Protein AF-A0A959TCV2-F1 (afdb_monomer)

Solvent-accessible surface area (backbone atoms only — not comparable to full-atom values): 3362 Å² total; per-residue (Å²): 74,78,23,69,54,72,57,38,59,51,50,52,55,52,31,72,76,66,63,79,61,96,75,83,63,67,36,76,32,67,69,56,38,62,74,77,38,54,95,48,45,68,64,54,51,51,54,48,35,60,74,74,66,53,130

Structure (mmCIF, N/CA/C/O backbone):
data_AF-A0A959TCV2-F1
#
_entry.id   AF-A0A959TCV2-F1
#
loop_
_atom_site.group_PDB
_atom_site.id
_atom_site.type_symbol
_atom_site.label_atom_id
_atom_site.label_alt_id
_atom_site.label_comp_id
_atom_site.label_asym_id
_atom_site.label_entity_id
_atom_site.label_seq_id
_atom_site.pdbx_PDB_ins_code
_atom_site.Cartn_x
_atom_site.Cartn_y
_atom_site.Cartn_z
_atom_site.occupancy
_atom_site.B_iso_or_equiv
_atom_site.auth_seq_id
_atom_site.auth_comp_id
_atom_site.auth_asym_id
_atom_site.auth_atom_id
_atom_site.pdbx_PDB_model_num
ATOM 1 N N . CYS A 1 1 ? -6.913 -2.694 -1.317 1.00 67.56 1 CYS A N 1
ATOM 2 C CA . CYS A 1 1 ? -6.246 -1.469 -0.820 1.00 67.56 1 CYS A CA 1
ATOM 3 C C . CYS A 1 1 ? -5.078 -1.132 -1.731 1.00 67.56 1 CYS A C 1
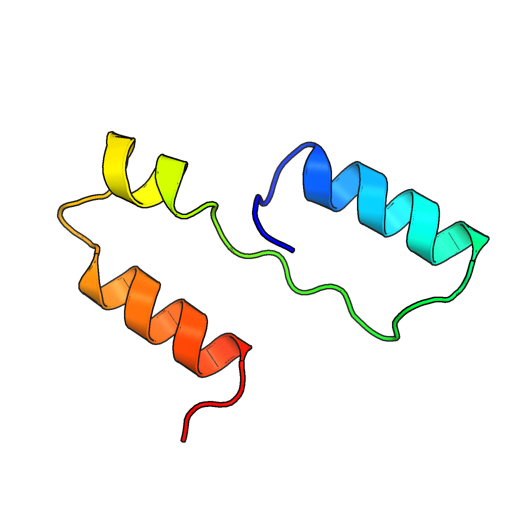ATOM 5 O O . CYS A 1 1 ? -4.272 -2.011 -2.007 1.00 67.56 1 CYS A O 1
ATOM 7 N N . VAL A 1 2 ? -4.976 0.121 -2.181 1.00 72.00 2 VAL A N 1
ATOM 8 C CA . VAL A 1 2 ? -3.828 0.590 -2.961 1.00 72.00 2 VAL A CA 1
ATOM 9 C C . VAL A 1 2 ? -2.732 1.055 -1.998 1.00 72.00 2 VAL A C 1
ATOM 11 O O . VAL A 1 2 ? -2.850 2.093 -1.345 1.00 72.00 2 VAL A O 1
ATOM 14 N N . GLY A 1 3 ? -1.665 0.271 -1.900 1.00 68.50 3 GLY A N 1
ATOM 15 C CA . GLY A 1 3 ? -0.570 0.455 -0.955 1.00 68.50 3 GLY A CA 1
ATOM 16 C C . GLY A 1 3 ? -0.595 -0.582 0.168 1.00 68.50 3 GLY A C 1
ATOM 17 O O . GLY A 1 3 ? -1.556 -0.683 0.926 1.00 68.50 3 GLY A O 1
ATOM 18 N N . THR A 1 4 ? 0.513 -1.306 0.306 1.00 70.31 4 THR A N 1
ATOM 19 C CA . THR A 1 4 ? 0.708 -2.414 1.258 1.00 70.31 4 THR A CA 1
ATOM 20 C C . THR A 1 4 ? 1.305 -1.982 2.604 1.00 70.31 4 THR A C 1
ATOM 22 O O . THR A 1 4 ? 1.502 -2.807 3.484 1.00 70.31 4 THR A O 1
ATOM 25 N N . GLY A 1 5 ? 1.625 -0.694 2.770 1.00 78.5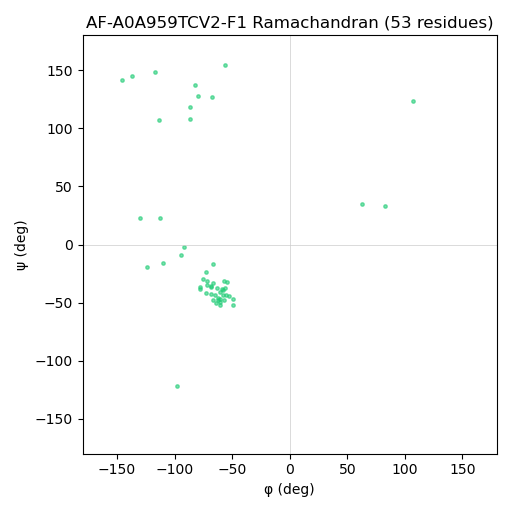6 5 GLY A N 1
ATOM 26 C CA . GLY A 1 5 ? 2.241 -0.154 3.986 1.00 78.56 5 GLY A CA 1
ATOM 27 C C . GLY A 1 5 ? 1.228 0.487 4.937 1.00 78.56 5 GLY A C 1
ATOM 28 O O . GLY A 1 5 ? 0.256 -0.127 5.361 1.00 78.56 5 GLY A O 1
ATOM 29 N N . LYS A 1 6 ? 1.433 1.774 5.242 1.00 84.19 6 LYS A N 1
ATOM 30 C CA . LYS A 1 6 ? 0.607 2.535 6.202 1.00 84.19 6 LYS A CA 1
ATOM 31 C C . LYS A 1 6 ? -0.889 2.556 5.865 1.00 84.19 6 LYS A C 1
ATOM 33 O O . LYS A 1 6 ? -1.703 2.621 6.777 1.00 84.19 6 LYS A O 1
ATOM 38 N N . ASN A 1 7 ? -1.239 2.513 4.577 1.00 85.00 7 ASN A N 1
ATOM 39 C CA . ASN A 1 7 ? -2.635 2.552 4.144 1.00 85.00 7 ASN A CA 1
ATOM 40 C C . ASN A 1 7 ? -3.384 1.276 4.545 1.00 85.00 7 ASN A C 1
ATOM 42 O O . ASN A 1 7 ? -4.488 1.358 5.069 1.00 85.00 7 ASN A O 1
ATOM 46 N N . LEU A 1 8 ? -2.749 0.110 4.378 1.00 88.19 8 LEU A N 1
ATOM 47 C CA . LEU A 1 8 ? -3.311 -1.160 4.827 1.00 88.19 8 LEU A CA 1
ATOM 48 C C . LEU A 1 8 ? -3.537 -1.144 6.341 1.00 88.19 8 LEU A C 1
ATOM 50 O O . LEU A 1 8 ? -4.660 -1.348 6.775 1.00 88.19 8 LEU A O 1
ATOM 54 N N . ALA A 1 9 ? -2.510 -0.796 7.122 1.00 87.62 9 ALA A N 1
ATOM 55 C CA . ALA A 1 9 ? -2.611 -0.772 8.582 1.00 87.62 9 ALA A CA 1
ATOM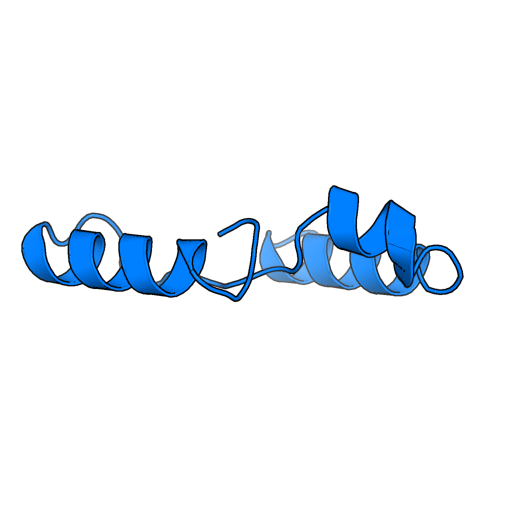 56 C C . ALA A 1 9 ? -3.714 0.176 9.090 1.00 87.62 9 ALA A C 1
ATOM 58 O O . ALA A 1 9 ? -4.415 -0.130 10.054 1.00 87.62 9 ALA A O 1
ATOM 59 N N . TYR A 1 10 ? -3.887 1.331 8.439 1.00 91.69 10 TYR A N 1
ATOM 60 C CA . TYR A 1 10 ? -4.970 2.255 8.770 1.00 91.69 10 TYR A CA 1
ATOM 61 C C . TYR A 1 10 ? -6.346 1.665 8.438 1.00 91.69 10 TYR A C 1
ATOM 63 O O . TYR A 1 10 ? -7.247 1.704 9.274 1.00 91.69 10 TYR A O 1
ATOM 71 N N . LEU A 1 11 ? -6.504 1.101 7.238 1.00 90.44 11 LEU A N 1
ATOM 72 C CA . LEU A 1 11 ? -7.774 0.536 6.787 1.00 90.44 11 LEU A CA 1
ATOM 73 C C . LEU A 1 11 ? -8.158 -0.726 7.557 1.00 90.44 11 LEU A C 1
ATOM 75 O O . LEU A 1 11 ? -9.334 -0.907 7.839 1.00 90.44 11 LEU A O 1
ATOM 79 N N . GLU A 1 12 ? -7.200 -1.567 7.941 1.00 91.00 12 GLU A N 1
ATOM 80 C CA . GLU A 1 12 ? -7.443 -2.725 8.804 1.00 91.00 12 GLU A CA 1
ATOM 81 C C . GLU A 1 12 ? -7.954 -2.293 10.174 1.00 91.00 12 GLU A C 1
ATOM 83 O O . GLU A 1 12 ? -8.961 -2.820 10.640 1.00 91.00 12 GLU A O 1
ATOM 88 N N . LYS A 1 13 ? -7.320 -1.287 10.792 1.00 93.19 13 LYS A N 1
ATOM 89 C CA . LYS A 1 13 ? -7.784 -0.742 12.070 1.00 93.19 13 LYS A CA 1
ATOM 90 C C . LYS A 1 13 ? -9.196 -0.164 11.951 1.00 93.19 13 LYS A C 1
ATOM 92 O O . LYS A 1 13 ? -10.059 -0.487 12.759 1.00 93.19 13 LYS A O 1
ATOM 97 N N . LEU A 1 14 ? -9.447 0.636 10.914 1.00 94.12 14 LEU A N 1
ATOM 98 C CA . LEU A 1 14 ? -10.767 1.208 10.649 1.00 94.12 14 LEU A CA 1
ATOM 99 C C . LEU A 1 14 ? -11.824 0.118 10.414 1.00 94.12 14 LEU A C 1
ATOM 101 O O . LEU A 1 14 ? -12.947 0.212 10.902 1.00 94.12 14 LEU A O 1
ATOM 105 N N . ASN A 1 15 ? -11.466 -0.932 9.679 1.00 93.88 15 ASN A N 1
ATOM 106 C CA . ASN A 1 15 ? -12.362 -2.038 9.381 1.00 93.88 15 ASN A CA 1
ATOM 107 C C . ASN A 1 15 ? -12.628 -2.925 10.602 1.00 93.88 15 ASN A C 1
ATOM 109 O O . ASN A 1 15 ? -13.726 -3.451 10.728 1.00 93.88 15 ASN A O 1
ATOM 113 N N . ALA A 1 16 ? -11.665 -3.060 11.516 1.00 92.69 16 ALA A N 1
ATOM 114 C CA . ALA A 1 16 ? 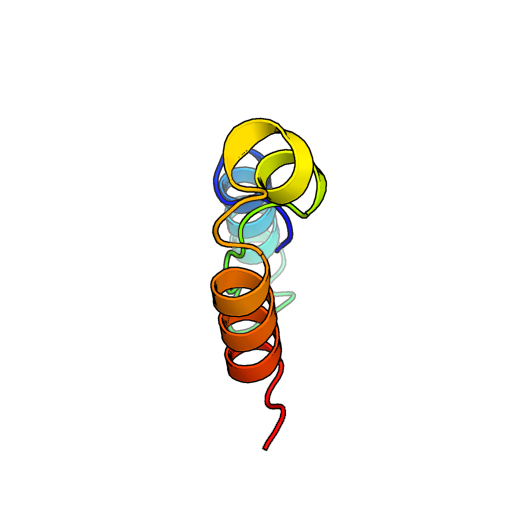-11.865 -3.741 12.791 1.00 92.69 16 ALA A CA 1
ATOM 115 C C . ALA A 1 16 ? -12.845 -2.983 13.703 1.00 92.69 16 ALA A C 1
ATOM 117 O O . ALA A 1 16 ? -13.600 -3.608 14.443 1.00 92.69 16 ALA A O 1
ATOM 118 N N . GLU A 1 17 ? -12.854 -1.649 13.635 1.00 95.25 17 GLU A N 1
ATOM 119 C CA . GLU A 1 17 ? -13.774 -0.807 14.408 1.00 95.25 17 GLU A CA 1
ATOM 120 C C . GLU A 1 17 ? -15.190 -0.776 13.806 1.00 95.25 17 GLU A C 1
ATOM 122 O O . GLU A 1 17 ? -16.172 -0.776 14.546 1.00 95.25 17 GLU A O 1
ATOM 127 N N . LEU A 1 18 ? -15.308 -0.750 12.473 1.00 95.75 18 LEU A N 1
ATOM 128 C CA . LEU A 1 18 ? -16.576 -0.487 11.778 1.00 95.75 18 LEU A CA 1
ATOM 129 C C . LEU A 1 18 ? -17.182 -1.694 11.044 1.00 95.75 18 LEU A C 1
ATOM 131 O O . LEU A 1 18 ? -18.349 -1.640 10.666 1.00 95.75 18 LEU A O 1
ATOM 135 N N . GLY A 1 19 ? -16.414 -2.759 10.806 1.00 92.75 19 GLY A N 1
ATOM 136 C CA . GLY A 1 19 ? -16.878 -3.959 10.099 1.00 92.75 19 GLY A CA 1
ATOM 137 C C . GLY A 1 19 ? -17.309 -3.715 8.647 1.00 92.75 19 GLY A C 1
ATOM 138 O O . GLY A 1 19 ? -18.261 -4.335 8.184 1.00 92.75 19 GLY A O 1
ATOM 139 N N . LEU A 1 20 ? -16.652 -2.796 7.930 1.00 91.19 20 LEU A N 1
ATOM 140 C CA . LEU A 1 20 ? -17.081 -2.331 6.600 1.00 91.19 20 LEU A CA 1
ATOM 141 C C . LEU A 1 20 ? -16.962 -3.403 5.506 1.00 91.19 20 LEU A C 1
ATOM 143 O O . LEU A 1 20 ? -17.783 -3.457 4.593 1.00 91.19 20 LEU A O 1
ATOM 147 N N . PHE A 1 21 ? -15.925 -4.234 5.575 1.00 90.44 21 PHE A N 1
ATOM 148 C CA . PHE A 1 21 ? -15.570 -5.214 4.555 1.00 90.44 21 PHE A CA 1
ATOM 149 C C . PHE A 1 21 ? -15.184 -6.549 5.193 1.00 90.44 21 PHE A C 1
ATOM 151 O O . PHE A 1 21 ? -14.537 -6.581 6.240 1.00 90.44 21 PHE A O 1
ATOM 158 N N . GLY A 1 22 ? -15.517 -7.660 4.526 1.00 87.50 22 GLY A N 1
ATOM 159 C CA . GLY A 1 22 ? -15.135 -9.001 4.983 1.00 87.50 22 GLY A CA 1
ATOM 160 C C . GLY A 1 22 ? -13.641 -9.305 4.826 1.00 87.50 22 GLY A C 1
ATOM 161 O O . GLY A 1 22 ? -13.060 -9.978 5.670 1.00 87.50 22 GLY A O 1
ATOM 162 N N . ASN A 1 23 ? -13.003 -8.791 3.769 1.00 84.88 23 ASN A N 1
ATOM 163 C CA . ASN A 1 23 ? -11.567 -8.942 3.536 1.00 84.88 23 ASN A CA 1
ATOM 164 C C . ASN A 1 23 ? -10.995 -7.689 2.855 1.00 84.88 23 ASN A C 1
ATOM 166 O O . ASN A 1 23 ? -11.630 -7.115 1.969 1.00 84.88 23 ASN A O 1
ATOM 170 N N . ILE A 1 24 ? -9.784 -7.284 3.243 1.00 88.25 24 ILE A N 1
ATOM 171 C CA . ILE A 1 24 ? -9.033 -6.199 2.608 1.00 88.25 24 ILE A CA 1
ATOM 172 C C . ILE A 1 24 ? -7.797 -6.809 1.956 1.00 88.25 24 ILE A C 1
ATOM 174 O O . ILE A 1 24 ? -6.833 -7.153 2.629 1.00 88.25 24 ILE A O 1
ATOM 178 N N . VAL A 1 25 ? -7.796 -6.891 0.626 1.00 87.19 25 VAL A N 1
ATOM 179 C CA . VAL A 1 25 ? -6.638 -7.389 -0.129 1.00 87.19 25 VAL A CA 1
ATOM 180 C C . VAL A 1 25 ? -5.665 -6.233 -0.401 1.00 87.19 25 VAL A C 1
ATOM 182 O O . VAL A 1 25 ? -6.056 -5.248 -1.045 1.00 87.19 25 VAL A O 1
ATOM 185 N N . PRO A 1 26 ? -4.413 -6.278 0.088 1.00 87.44 26 PRO A N 1
ATOM 186 C CA . PRO A 1 26 ? -3.417 -5.264 -0.227 1.00 87.44 26 PRO A CA 1
ATOM 187 C C . PRO A 1 26 ? -2.800 -5.501 -1.606 1.00 87.44 26 PRO A C 1
ATOM 189 O O . PRO A 1 26 ? -2.271 -6.570 -1.893 1.00 87.44 26 PRO A O 1
ATOM 192 N N . LEU A 1 27 ? -2.805 -4.460 -2.433 1.00 90.06 27 LEU A N 1
ATOM 193 C CA . LEU A 1 27 ? -2.076 -4.404 -3.696 1.00 90.06 27 LEU A CA 1
ATOM 194 C C . LEU A 1 27 ? -1.043 -3.281 -3.621 1.00 90.06 27 LEU A C 1
ATOM 196 O O . LEU A 1 27 ? -1.242 -2.274 -2.935 1.00 90.06 27 LEU A O 1
ATOM 200 N N . GLU A 1 28 ? 0.086 -3.438 -4.306 1.00 89.56 28 GLU A N 1
ATOM 201 C CA . GLU A 1 28 ? 1.091 -2.383 -4.436 1.00 89.56 28 GLU A CA 1
ATOM 202 C C . GLU A 1 28 ? 0.455 -1.122 -5.023 1.00 89.56 28 GLU A C 1
ATOM 204 O O . GLU A 1 28 ? -0.543 -1.200 -5.717 1.00 89.56 28 GLU A O 1
ATOM 209 N N . HIS A 1 29 ? 0.998 0.067 -4.767 1.00 89.50 29 HIS A N 1
ATOM 210 C CA . HIS A 1 29 ? 0.425 1.287 -5.343 1.00 89.50 29 HIS A CA 1
ATOM 211 C C . HIS A 1 29 ? 0.917 1.487 -6.792 1.00 89.50 29 HIS A C 1
ATOM 213 O O . HIS A 1 29 ? 2.130 1.403 -6.993 1.00 89.50 29 HIS A O 1
ATOM 219 N N . PRO A 1 30 ? 0.080 1.874 -7.782 1.00 90.62 30 PRO A N 1
ATOM 220 C CA . PRO A 1 30 ? 0.520 2.081 -9.168 1.00 90.62 30 PRO A CA 1
ATOM 221 C C . PRO A 1 30 ? 1.712 3.034 -9.289 1.00 90.62 30 PRO A C 1
ATOM 223 O O . PRO A 1 30 ? 2.700 2.713 -9.934 1.00 90.62 30 PRO A O 1
ATOM 226 N N . ARG A 1 31 ? 1.696 4.161 -8.560 1.00 90.81 31 ARG A N 1
ATOM 227 C CA . ARG A 1 31 ? 2.869 5.048 -8.395 1.00 90.81 31 ARG A CA 1
ATOM 228 C C . ARG A 1 31 ? 4.152 4.303 -7.999 1.00 90.81 31 ARG A C 1
ATOM 230 O O . ARG A 1 31 ? 5.194 4.583 -8.575 1.00 90.81 31 ARG A O 1
ATOM 237 N N . TYR A 1 32 ? 4.103 3.396 -7.021 1.00 89.62 32 TYR A N 1
ATOM 238 C CA . TYR A 1 32 ? 5.279 2.617 -6.613 1.00 89.62 32 TYR A CA 1
ATOM 239 C C . TYR A 1 32 ? 5.749 1.702 -7.748 1.00 89.62 32 TYR A C 1
ATOM 241 O O . TYR A 1 32 ? 6.944 1.654 -8.038 1.00 89.62 32 TYR A O 1
ATOM 249 N N . VAL A 1 33 ? 4.813 1.036 -8.430 1.00 92.19 33 VAL A N 1
ATOM 250 C CA . VAL A 1 33 ? 5.133 0.178 -9.575 1.00 92.19 33 VAL A CA 1
ATOM 251 C C . VAL A 1 33 ? 5.790 0.996 -10.689 1.00 92.19 33 VAL A C 1
ATOM 253 O O . VAL A 1 33 ? 6.881 0.648 -11.126 1.00 92.19 33 VAL A O 1
ATOM 256 N N . MET A 1 34 ? 5.207 2.133 -11.074 1.00 92.81 34 MET A N 1
ATOM 257 C CA . MET A 1 34 ? 5.752 2.995 -12.129 1.00 92.81 34 MET A CA 1
ATOM 258 C C . MET A 1 34 ? 7.124 3.571 -11.767 1.00 92.81 34 MET A C 1
ATOM 260 O O . MET A 1 34 ? 7.989 3.682 -12.627 1.00 92.81 34 MET A O 1
ATOM 264 N N . GLN A 1 35 ? 7.344 3.934 -10.501 1.00 94.00 35 GLN A N 1
ATOM 265 C CA . GLN A 1 35 ? 8.596 4.563 -10.073 1.00 94.00 35 GLN A CA 1
ATOM 266 C C . GLN A 1 35 ? 9.748 3.570 -9.899 1.00 94.00 35 GLN A C 1
ATOM 268 O O . GLN A 1 35 ? 10.888 3.915 -10.194 1.00 94.00 35 GLN A O 1
ATOM 273 N N . TYR A 1 36 ? 9.475 2.355 -9.411 1.00 93.62 36 TYR A N 1
ATOM 274 C CA . TYR A 1 36 ? 10.534 1.433 -8.976 1.00 93.62 36 T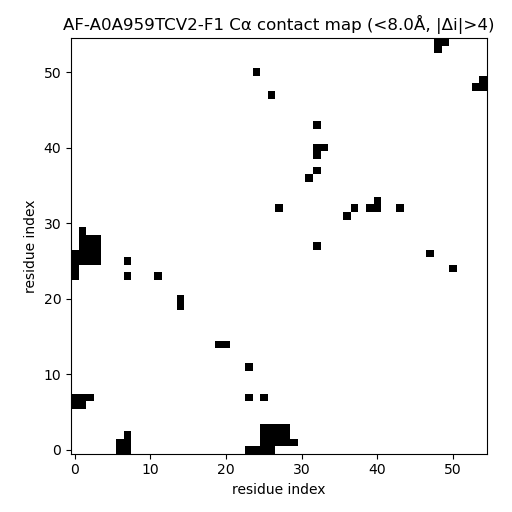YR A CA 1
ATOM 275 C C . TYR A 1 36 ? 10.505 0.071 -9.665 1.00 93.62 36 TYR A C 1
ATOM 277 O O . TYR A 1 36 ? 11.503 -0.649 -9.637 1.00 93.62 36 TYR A O 1
ATOM 285 N N . LYS A 1 37 ? 9.373 -0.318 -10.254 1.00 92.88 37 LYS A N 1
ATOM 286 C CA . LYS A 1 37 ? 9.134 -1.663 -10.793 1.00 92.88 37 LYS A CA 1
ATOM 287 C C . LYS A 1 37 ? 8.601 -1.637 -12.228 1.00 92.88 37 LYS A C 1
ATOM 289 O O . LYS A 1 37 ? 8.030 -2.627 -12.668 1.00 92.88 37 LYS A O 1
ATOM 294 N N . ALA A 1 38 ? 8.843 -0.557 -12.977 1.00 92.56 38 ALA A N 1
ATOM 295 C CA . ALA A 1 38 ? 8.315 -0.370 -14.332 1.00 92.56 38 ALA A CA 1
ATOM 296 C C . ALA A 1 38 ? 8.655 -1.528 -15.291 1.00 92.56 38 ALA A C 1
ATOM 298 O O . ALA A 1 38 ? 7.852 -1.870 -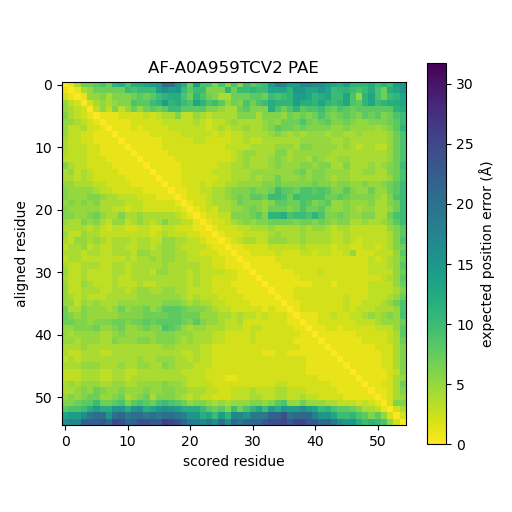16.147 1.00 92.56 38 ALA A O 1
ATOM 299 N N . ARG A 1 39 ? 9.812 -2.185 -15.113 1.00 95.00 39 ARG A N 1
ATOM 300 C CA . ARG A 1 39 ? 10.214 -3.359 -15.915 1.00 95.00 39 ARG A CA 1
ATOM 301 C C . ARG A 1 39 ? 9.351 -4.606 -15.694 1.00 95.00 39 ARG A C 1
ATOM 303 O O . ARG A 1 39 ? 9.444 -5.534 -16.480 1.00 95.00 39 ARG A O 1
ATOM 310 N N . MET A 1 40 ? 8.576 -4.651 -14.615 1.00 94.69 40 MET A N 1
ATOM 311 C CA . MET A 1 40 ? 7.684 -5.761 -14.269 1.00 94.69 40 MET A CA 1
ATOM 312 C C . MET A 1 40 ? 6.214 -5.340 -14.367 1.00 94.69 40 MET A C 1
ATOM 314 O O . MET A 1 40 ? 5.378 -5.926 -13.692 1.00 94.69 40 MET A O 1
ATOM 318 N N . LEU A 1 41 ? 5.905 -4.298 -15.147 1.00 92.94 41 LEU A N 1
ATOM 319 C CA . LEU A 1 41 ? 4.556 -3.745 -15.269 1.00 92.94 41 LEU A CA 1
ATOM 320 C C . LEU A 1 41 ? 3.511 -4.833 -15.538 1.00 92.94 41 LEU A C 1
ATOM 322 O O . LEU A 1 41 ? 2.556 -4.917 -14.774 1.00 92.94 41 LEU A O 1
ATOM 326 N N . ASP A 1 42 ? 3.736 -5.674 -16.547 1.00 94.25 42 ASP A N 1
ATOM 327 C CA . ASP A 1 42 ? 2.790 -6.717 -16.964 1.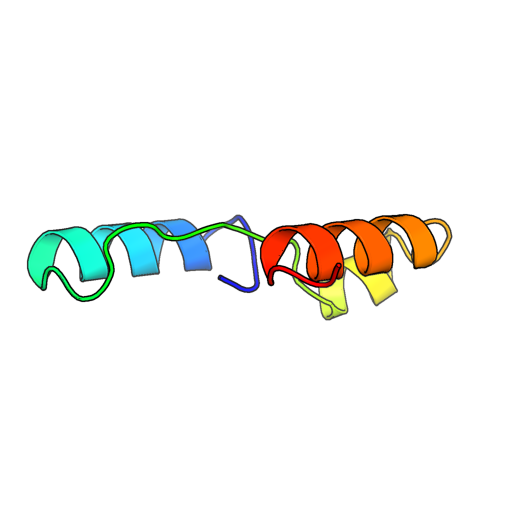00 94.25 42 ASP A CA 1
ATOM 328 C C . ASP A 1 42 ? 2.463 -7.675 -15.810 1.00 94.25 42 ASP A C 1
ATOM 330 O O . ASP A 1 42 ? 1.301 -7.897 -15.499 1.00 94.25 42 ASP A O 1
ATOM 334 N N . HIS A 1 43 ? 3.477 -8.097 -15.047 1.00 94.50 43 HIS A N 1
ATOM 335 C CA . HIS A 1 43 ? 3.277 -8.916 -13.848 1.00 94.50 43 HIS A CA 1
ATOM 336 C C . HIS A 1 43 ? 2.373 -8.245 -12.799 1.00 94.50 43 HIS A C 1
ATOM 338 O O . HIS A 1 43 ? 1.572 -8.913 -12.147 1.00 94.50 43 HIS A O 1
ATOM 344 N N . TYR A 1 44 ? 2.499 -6.927 -12.598 1.00 93.50 44 TYR A N 1
ATOM 345 C CA . TYR A 1 44 ? 1.614 -6.212 -11.676 1.00 93.50 44 TYR A CA 1
ATOM 346 C C . TYR A 1 44 ? 0.218 -5.998 -12.263 1.00 93.50 44 TYR A C 1
ATOM 348 O O . TYR A 1 44 ? -0.731 -5.946 -11.490 1.00 93.50 44 TYR A O 1
ATOM 356 N N . VAL A 1 45 ? 0.074 -5.882 -13.586 1.00 92.44 45 VAL A N 1
ATOM 357 C CA . VAL A 1 45 ? -1.240 -5.826 -14.240 1.00 92.44 45 VAL A CA 1
ATOM 358 C C . VAL A 1 45 ? -1.977 -7.145 -14.026 1.00 92.44 45 VAL A C 1
ATOM 360 O O . VAL A 1 45 ? -3.085 -7.116 -13.498 1.00 92.44 45 VAL A O 1
ATOM 363 N N . ASP A 1 46 ? -1.335 -8.278 -14.314 1.00 93.75 46 ASP A N 1
ATOM 364 C CA . ASP A 1 46 ? -1.909 -9.614 -14.103 1.00 93.75 46 ASP A CA 1
ATOM 365 C C . ASP A 1 46 ? -2.317 -9.803 -12.637 1.00 93.75 46 ASP A C 1
ATOM 367 O O . ASP A 1 46 ? -3.464 -10.112 -12.331 1.00 93.75 46 ASP A O 1
ATOM 371 N N . LYS A 1 47 ? -1.422 -9.457 -11.701 1.00 91.81 47 LYS A N 1
ATOM 372 C CA . LYS A 1 47 ? -1.709 -9.512 -10.259 1.00 91.81 47 LYS A CA 1
ATOM 373 C C . LYS A 1 47 ? -2.942 -8.693 -9.858 1.00 91.81 47 LYS A C 1
ATOM 375 O O . LYS A 1 47 ? -3.657 -9.061 -8.926 1.00 91.81 47 LYS A O 1
ATOM 380 N N . TYR A 1 48 ? -3.157 -7.539 -10.488 1.00 91.56 48 TYR A N 1
ATOM 381 C CA . TYR A 1 48 ? -4.326 -6.706 -10.209 1.00 91.56 48 TYR A CA 1
ATOM 382 C C . TYR A 1 48 ? -5.599 -7.328 -10.774 1.00 91.56 48 TYR A C 1
ATOM 384 O O . TYR A 1 48 ? -6.624 -7.288 -10.098 1.00 91.56 48 TYR A O 1
ATOM 392 N N . LEU A 1 49 ? -5.535 -7.884 -11.983 1.00 92.06 49 LEU A N 1
ATOM 393 C CA . LEU A 1 49 ? -6.663 -8.560 -12.616 1.00 92.06 49 LEU A CA 1
ATOM 394 C C . LEU A 1 49 ? -7.092 -9.777 -11.790 1.00 92.06 49 LEU A C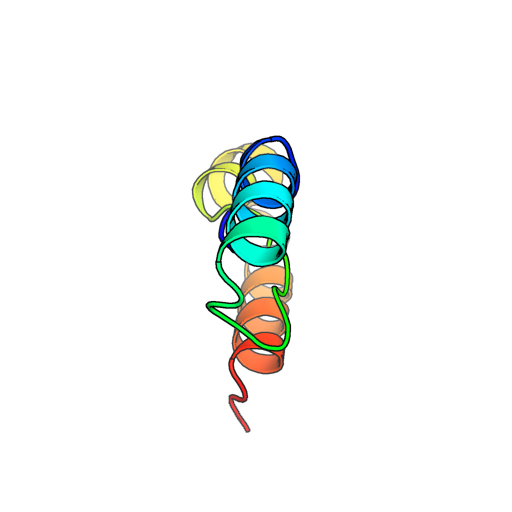 1
ATOM 396 O O . LEU A 1 49 ? -8.260 -9.846 -11.406 1.00 92.06 49 LEU A O 1
ATOM 400 N N . ASP A 1 50 ? -6.143 -10.621 -11.380 1.00 91.38 50 ASP A N 1
ATOM 401 C CA . ASP A 1 50 ? -6.388 -11.778 -10.508 1.00 91.38 50 ASP A CA 1
ATOM 402 C C . ASP A 1 50 ? -7.087 -11.370 -9.202 1.00 91.38 50 ASP A C 1
ATOM 404 O O . ASP A 1 50 ? -8.033 -12.007 -8.739 1.00 91.38 50 ASP A O 1
ATOM 408 N N . ALA A 1 51 ? -6.639 -10.271 -8.588 1.00 88.25 51 ALA A N 1
ATOM 409 C CA . ALA A 1 51 ? -7.183 -9.798 -7.319 1.00 88.25 51 ALA A CA 1
ATOM 410 C C . ALA A 1 51 ? -8.581 -9.169 -7.439 1.00 88.25 51 ALA A C 1
ATOM 412 O O . ALA A 1 51 ? -9.303 -9.102 -6.442 1.00 88.25 51 ALA A O 1
ATOM 413 N N . ILE A 1 52 ? -8.948 -8.671 -8.622 1.00 85.62 52 ILE A N 1
ATOM 414 C CA . ILE A 1 52 ? -10.251 -8.044 -8.897 1.00 85.62 52 ILE A CA 1
ATOM 415 C C . ILE A 1 52 ? -11.245 -9.070 -9.481 1.00 85.62 52 ILE A C 1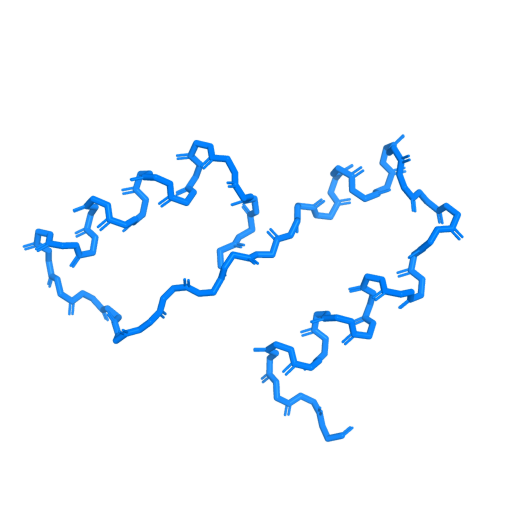
ATOM 417 O O . ILE A 1 52 ? -12.442 -8.794 -9.529 1.00 85.62 52 ILE A O 1
ATOM 421 N N . GLY A 1 53 ? -10.782 -10.275 -9.831 1.00 77.81 53 GLY A N 1
ATOM 422 C CA . GLY A 1 53 ? -11.602 -11.333 -10.422 1.00 77.81 53 GLY A CA 1
ATOM 423 C C . GLY A 1 53 ? -11.787 -11.173 -11.929 1.00 77.81 53 GLY A C 1
ATOM 424 O O . GLY A 1 53 ? -12.859 -11.482 -12.439 1.00 77.81 53 GLY A O 1
ATOM 425 N N . GLY A 1 54 ? -10.780 -10.638 -12.626 1.00 61.22 54 GLY A N 1
ATOM 426 C CA . GLY A 1 54 ? -10.699 -10.776 -14.079 1.00 61.22 54 GLY A CA 1
ATOM 427 C C . GLY A 1 54 ? -10.436 -12.240 -14.426 1.00 61.22 54 GLY A C 1
ATOM 428 O O . GLY A 1 54 ? -9.534 -12.830 -13.839 1.00 61.22 54 GLY A O 1
ATOM 429 N N . ASP A 1 55 ? -11.272 -12.799 -15.303 1.00 40.91 55 ASP A N 1
ATOM 430 C CA . ASP A 1 55 ? -11.229 -14.194 -15.772 1.00 40.91 55 ASP A CA 1
ATOM 431 C C . ASP A 1 55 ? -9.856 -14.647 -16.305 1.00 40.91 55 ASP A C 1
ATOM 433 O O . ASP A 1 55 ? -9.189 -13.840 -16.999 1.00 40.91 55 ASP A O 1
#

pLDDT: mean 87.63, std 9.86, range [40.91, 95.75]

Mean predicted aligned error: 4.72 Å

Foldseek 3Di:
DADPPPVVVVVVVVCVVPVPDPDDDYAYHVVCCVPPVVVCVVVSVVVVCVVVVND

Nearest PDB structures (foldseek):
  5h0k-assembly1_A  TM=9.820E-01  e=7.987E-04  Pedobacter heparinus DSM 2366
  5h0j-assembly1_A  TM=9.818E-01  e=1.214E-03  Pedobacter heparinus DSM 2366

Secondary structure (DSSP, 8-state):
-B-SSHHHHHHHHHHHHH---S----B--HHHHHHH-GGGHHHHHHHHHHHHT--

Radius of gyration: 12.85 Å; Cα contacts (8 Å, |Δi|>4): 39; chains: 1; bounding box: 28×19×31 Å

Sequence (55 aa):
CVGTGKNLAYLEKLNAELGLFGNIVPLEHPRYVMQYKARMLDHYVDKYLDAIGGD